Protein AF-A0A920GSG4-F1 (afdb_monomer_lite)

Sequence (125 aa):
MGRVGEVIIRTWQTADKMKKQRGALSEETGDNDNLRARRYIAKYTINPAIAHGISHEVGSVELGKRADLVLWNPAFFGVKPEMVLLGGQLLLLKWVIQMLPFQPLNQFTPDQCLGLLGGLCRSLL

pLDDT: mean 80.56, std 21.48, range [32.91, 97.94]

Foldseek 3Di:
DDDPLQLLVVLVVVLVVCCVPPNADPPDDDPDNVVSVVVSLQVPFQVVCVVVVNNQATRDDDPNHFPFDFADDPVQGSNDTQWTAGSNDTQDHPVVVVVPPPDDPPPDDVVVSCVVVVVPVVPPD

Structure (mmCI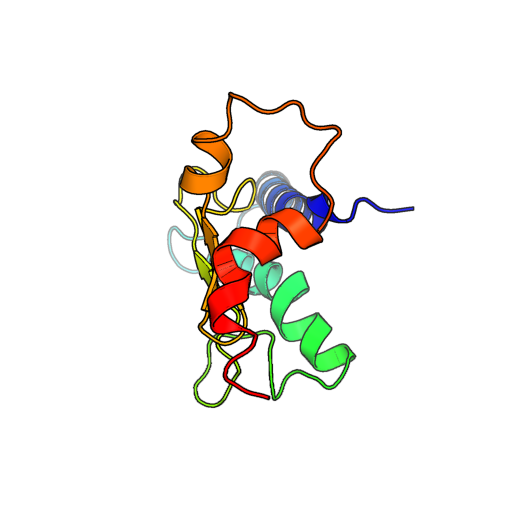F, N/CA/C/O backbone):
data_AF-A0A920GSG4-F1
#
_entry.id   AF-A0A920GSG4-F1
#
loop_
_atom_site.group_PDB
_atom_site.id
_atom_site.type_symbol
_atom_site.label_atom_id
_atom_site.label_alt_id
_atom_site.label_comp_id
_atom_site.label_asym_id
_atom_site.label_entity_id
_atom_site.label_seq_id
_atom_site.pdbx_PDB_ins_code
_atom_site.Cartn_x
_atom_site.Cartn_y
_atom_site.Cartn_z
_atom_site.occupancy
_atom_site.B_iso_or_equiv
_atom_site.auth_seq_id
_atom_site.auth_comp_id
_atom_site.auth_asym_id
_atom_site.auth_atom_id
_atom_site.pdbx_PDB_model_num
ATOM 1 N N . MET A 1 1 ? 3.597 21.229 -5.417 1.00 74.94 1 MET A N 1
ATOM 2 C CA . MET A 1 1 ? 4.510 21.198 -4.250 1.00 74.94 1 MET A CA 1
ATOM 3 C C . MET A 1 1 ? 4.099 20.030 -3.355 1.00 74.94 1 MET A C 1
ATOM 5 O O . MET A 1 1 ? 2.983 20.058 -2.856 1.00 74.94 1 MET A O 1
ATOM 9 N N . GLY A 1 2 ? 4.917 18.980 -3.216 1.00 89.56 2 GLY A N 1
ATOM 10 C CA . GLY A 1 2 ? 4.565 17.755 -2.475 1.00 89.56 2 GLY A CA 1
ATOM 11 C C . GLY A 1 2 ? 5.734 17.219 -1.642 1.00 89.56 2 GLY A C 1
ATOM 12 O O . GLY A 1 2 ? 6.870 17.639 -1.843 1.00 89.56 2 GLY A O 1
ATOM 13 N N . ARG A 1 3 ? 5.454 16.309 -0.699 1.00 91.81 3 ARG A N 1
ATOM 14 C CA . ARG A 1 3 ? 6.461 15.660 0.160 1.00 91.81 3 ARG A CA 1
ATOM 15 C C . ARG A 1 3 ? 6.610 14.188 -0.227 1.00 91.81 3 ARG A C 1
ATOM 17 O O . ARG A 1 3 ? 5.671 13.417 -0.050 1.00 91.81 3 ARG A O 1
ATOM 24 N N . VAL A 1 4 ? 7.785 13.804 -0.734 1.00 87.94 4 VAL A N 1
ATOM 25 C CA . VAL A 1 4 ? 8.048 12.454 -1.277 1.00 87.94 4 VAL A CA 1
ATOM 26 C C . VAL A 1 4 ? 7.884 11.342 -0.232 1.00 87.94 4 VAL A C 1
ATOM 28 O O . VAL A 1 4 ? 7.295 10.307 -0.522 1.00 87.94 4 VAL A O 1
ATOM 31 N N . GLY A 1 5 ? 8.311 11.585 1.010 1.00 88.12 5 GLY A N 1
ATOM 32 C CA . GLY A 1 5 ? 8.229 10.607 2.102 1.00 88.12 5 GLY A CA 1
ATOM 33 C C . GLY A 1 5 ? 6.844 10.455 2.736 1.00 88.12 5 GLY A C 1
ATOM 34 O O . GLY A 1 5 ? 6.686 9.662 3.657 1.00 88.12 5 GLY A O 1
ATOM 35 N N . GLU A 1 6 ? 5.836 11.207 2.281 1.00 93.06 6 GLU A N 1
ATOM 36 C CA . GLU A 1 6 ? 4.520 11.248 2.932 1.00 93.06 6 GLU A CA 1
ATOM 37 C C . GLU A 1 6 ? 3.391 10.603 2.113 1.00 93.06 6 GLU A C 1
ATOM 39 O O . GLU A 1 6 ? 2.235 10.624 2.531 1.00 93.06 6 GLU A O 1
ATOM 44 N N . VAL A 1 7 ? 3.684 10.001 0.959 1.00 94.19 7 VAL A N 1
ATOM 45 C CA . VAL A 1 7 ? 2.639 9.441 0.083 1.00 94.19 7 VAL A CA 1
ATOM 46 C C . VAL A 1 7 ? 1.825 8.356 0.799 1.00 94.19 7 VAL A C 1
ATOM 48 O O . VAL A 1 7 ? 0.592 8.405 0.823 1.00 94.19 7 VAL A O 1
ATOM 51 N N . ILE A 1 8 ? 2.507 7.411 1.450 1.00 95.06 8 ILE A N 1
ATOM 52 C CA . ILE A 1 8 ? 1.864 6.292 2.152 1.00 95.06 8 ILE A CA 1
ATOM 53 C C . ILE A 1 8 ? 1.126 6.797 3.399 1.00 95.06 8 ILE A C 1
ATOM 55 O O . ILE A 1 8 ? -0.066 6.532 3.556 1.00 95.06 8 ILE A O 1
ATOM 59 N N . ILE A 1 9 ? 1.790 7.581 4.256 1.00 95.31 9 ILE A N 1
ATOM 60 C CA . ILE A 1 9 ? 1.185 8.058 5.510 1.00 95.31 9 ILE A CA 1
ATOM 61 C C . ILE A 1 9 ? -0.063 8.913 5.250 1.00 95.31 9 ILE A C 1
ATOM 63 O O . ILE A 1 9 ? -1.088 8.731 5.905 1.00 95.31 9 ILE A O 1
ATOM 67 N N . ARG A 1 10 ? -0.032 9.804 4.248 1.00 96.31 10 ARG A N 1
ATOM 68 C CA . ARG A 1 10 ? -1.173 10.669 3.903 1.00 96.31 10 ARG A CA 1
ATOM 69 C C . ARG A 1 10 ? -2.328 9.880 3.307 1.00 96.31 10 ARG A C 1
ATOM 71 O O . ARG A 1 10 ? -3.485 10.235 3.539 1.00 96.31 10 ARG A O 1
ATOM 78 N N . THR A 1 11 ? -2.033 8.797 2.590 1.00 96.69 11 THR A N 1
ATOM 79 C CA . THR A 1 11 ? -3.056 7.880 2.081 1.00 96.69 11 THR A CA 1
ATOM 80 C C . THR A 1 11 ? -3.857 7.280 3.238 1.00 96.69 11 THR A C 1
ATOM 82 O O . THR A 1 11 ? -5.086 7.380 3.244 1.00 96.69 11 THR A O 1
ATOM 85 N N . TRP A 1 12 ? -3.184 6.751 4.263 1.00 96.88 12 TRP A N 1
ATOM 86 C CA . TRP A 1 12 ? -3.851 6.134 5.416 1.00 96.88 12 TRP A CA 1
ATOM 87 C C . TRP A 1 12 ? -4.508 7.149 6.356 1.00 96.88 12 TRP A C 1
ATOM 89 O O . TRP A 1 12 ? -5.628 6.917 6.805 1.00 96.88 12 TRP A O 1
ATOM 99 N N . GLN A 1 13 ? -3.899 8.320 6.565 1.00 96.31 13 GLN A N 1
ATOM 100 C CA . GLN A 1 13 ? -4.541 9.429 7.289 1.00 96.31 13 GLN A CA 1
ATOM 101 C C . GLN A 1 13 ? -5.844 9.874 6.610 1.00 96.31 13 GLN A C 1
ATOM 103 O O . GLN A 1 13 ? -6.832 10.181 7.276 1.00 96.31 13 GLN A O 1
ATOM 108 N N . THR A 1 14 ? -5.874 9.881 5.275 1.00 97.00 14 THR A N 1
ATOM 109 C CA . THR A 1 14 ? -7.087 10.214 4.521 1.00 97.00 14 THR A CA 1
ATOM 110 C C . THR A 1 14 ? -8.135 9.107 4.635 1.00 97.00 14 THR A C 1
ATOM 112 O O . THR A 1 14 ? -9.317 9.414 4.778 1.00 97.00 14 THR A O 1
ATOM 115 N N . ALA A 1 15 ? -7.730 7.833 4.602 1.00 96.25 15 ALA A N 1
ATOM 116 C CA . ALA A 1 15 ? -8.639 6.704 4.801 1.00 96.25 15 ALA A CA 1
ATOM 117 C C . ALA A 1 15 ? -9.315 6.751 6.184 1.00 96.25 15 ALA A C 1
ATOM 119 O O . ALA A 1 15 ? -10.539 6.635 6.268 1.00 96.25 15 ALA A O 1
ATOM 120 N N . ASP A 1 16 ? -8.536 6.998 7.241 1.00 96.38 16 ASP A N 1
ATOM 121 C CA . ASP A 1 16 ? -9.030 7.150 8.616 1.00 96.38 16 ASP A CA 1
ATOM 122 C C . ASP A 1 16 ? -9.984 8.346 8.750 1.00 96.38 16 ASP A C 1
ATOM 124 O O . ASP A 1 16 ? -11.105 8.205 9.246 1.00 96.38 16 ASP A O 1
ATOM 128 N N . LYS A 1 17 ? -9.599 9.513 8.215 1.00 97.25 17 LYS A N 1
ATOM 129 C CA . LYS A 1 17 ? -10.465 10.701 8.215 1.00 97.25 17 LYS A CA 1
ATOM 130 C C . LYS A 1 17 ? -11.802 10.425 7.526 1.00 97.25 17 LYS A C 1
ATOM 132 O O . LYS A 1 17 ? -12.847 10.818 8.039 1.00 97.25 17 LYS A O 1
ATOM 137 N N . MET A 1 18 ? -11.787 9.746 6.379 1.00 96.50 18 MET A N 1
ATOM 138 C CA . MET A 1 18 ? -13.017 9.412 5.658 1.00 96.50 18 MET A CA 1
ATOM 139 C C . MET A 1 18 ? -13.878 8.404 6.414 1.00 96.50 18 MET A C 1
ATOM 141 O O . MET A 1 18 ? -15.094 8.561 6.404 1.00 96.50 18 MET A O 1
ATOM 145 N N . LYS A 1 19 ? -13.288 7.430 7.120 1.00 94.75 19 LYS A N 1
ATOM 146 C CA . LYS A 1 19 ? -14.045 6.533 8.009 1.00 94.75 19 LYS A CA 1
ATOM 147 C C . LYS A 1 19 ? -14.761 7.319 9.109 1.00 94.75 19 LYS A C 1
ATOM 149 O O . LYS A 1 19 ? -15.955 7.132 9.306 1.00 94.75 19 LYS A O 1
ATOM 154 N N . LYS A 1 20 ? -14.059 8.235 9.782 1.00 95.62 20 LYS A N 1
ATOM 155 C CA . LYS A 1 20 ? -14.622 9.047 10.877 1.00 95.62 20 LYS A CA 1
ATOM 156 C C . LYS A 1 20 ? -15.724 9.999 10.412 1.00 95.62 20 LYS A C 1
ATOM 158 O O . LYS A 1 20 ? -16.679 10.219 11.141 1.00 95.62 20 LYS A O 1
ATOM 163 N N . GLN A 1 21 ? -15.591 10.568 9.212 1.00 96.56 21 GLN A N 1
ATOM 164 C CA . GLN A 1 21 ? -16.547 11.553 8.693 1.00 96.56 21 GLN A CA 1
ATOM 165 C C . GLN A 1 21 ? -17.725 10.938 7.932 1.00 96.56 21 GLN A C 1
ATOM 167 O O . GLN A 1 21 ? -18.808 11.511 7.942 1.00 96.56 21 GLN A O 1
ATOM 172 N N . ARG A 1 22 ? -17.515 9.821 7.226 1.00 93.75 22 ARG A N 1
ATOM 173 C CA . ARG A 1 22 ? -18.522 9.218 6.335 1.00 93.75 22 ARG A CA 1
ATOM 174 C C . ARG A 1 22 ? -19.013 7.846 6.792 1.00 93.75 22 ARG A C 1
ATOM 176 O O . ARG A 1 22 ? -19.902 7.299 6.154 1.00 93.75 22 ARG A O 1
ATOM 183 N N . GLY A 1 23 ? -18.454 7.296 7.867 1.00 92.19 23 GLY A N 1
ATOM 184 C CA . GLY A 1 23 ? -18.781 5.952 8.334 1.00 92.19 23 GLY A CA 1
ATOM 185 C C . GLY A 1 23 ? -18.216 4.853 7.431 1.00 92.19 23 GLY A C 1
ATOM 186 O O . GLY A 1 23 ? -17.325 5.088 6.606 1.00 92.19 23 GLY A O 1
ATOM 187 N N . ALA A 1 24 ? -18.708 3.628 7.627 1.00 91.56 24 ALA A N 1
ATOM 188 C CA . ALA A 1 24 ? -18.382 2.465 6.801 1.00 91.56 24 ALA A CA 1
ATOM 189 C C . ALA A 1 24 ? -18.842 2.661 5.345 1.00 91.56 24 ALA A C 1
ATOM 191 O O . ALA A 1 24 ? -19.792 3.393 5.074 1.00 91.56 24 ALA A O 1
ATOM 192 N N . LEU A 1 25 ? -18.147 2.030 4.393 1.00 91.81 25 LEU A N 1
ATOM 193 C CA . LEU A 1 25 ? -18.627 2.009 3.009 1.00 91.81 25 LEU A CA 1
ATOM 194 C C . LEU A 1 25 ? -19.845 1.082 2.917 1.00 91.81 25 LEU A C 1
ATOM 196 O O . LEU A 1 25 ? -19.898 0.072 3.608 1.00 91.81 25 LEU A O 1
ATOM 200 N N . SER A 1 26 ? -20.791 1.407 2.036 1.00 88.62 26 SER A N 1
ATOM 201 C CA . SER A 1 26 ? -22.040 0.651 1.852 1.00 88.62 26 SER A CA 1
ATOM 202 C C . SER A 1 26 ? -21.838 -0.811 1.450 1.00 88.62 26 SER A C 1
ATOM 204 O O . SER A 1 26 ? -22.700 -1.639 1.707 1.00 88.62 26 SER A O 1
ATOM 206 N N . GLU A 1 27 ? -20.718 -1.113 0.798 1.00 89.62 27 GLU A N 1
ATOM 207 C CA . GLU A 1 27 ? -20.367 -2.452 0.314 1.00 89.62 27 GLU A CA 1
ATOM 208 C C . GLU A 1 27 ? -19.599 -3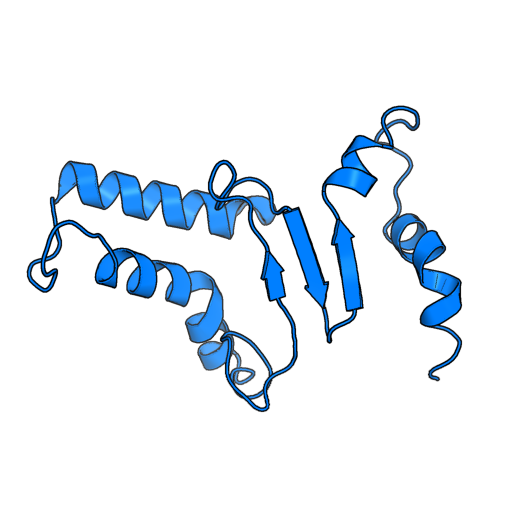.280 1.360 1.00 89.62 27 GLU A C 1
ATOM 210 O O . GLU A 1 27 ? -19.300 -4.445 1.106 1.00 89.62 27 GLU A O 1
ATOM 215 N N . GLU A 1 28 ? -19.243 -2.702 2.515 1.00 88.81 28 GLU A N 1
ATOM 216 C CA . GLU A 1 28 ? -18.495 -3.442 3.536 1.00 88.81 28 GLU A CA 1
ATOM 217 C C . GLU A 1 28 ? -19.360 -4.450 4.277 1.00 88.81 28 GLU A C 1
ATOM 219 O O . GLU A 1 28 ? -20.522 -4.200 4.595 1.00 88.81 28 GLU A O 1
ATOM 224 N N . THR A 1 29 ? -18.754 -5.594 4.590 1.00 86.94 29 THR A N 1
ATOM 225 C CA . THR A 1 29 ? -19.417 -6.700 5.284 1.00 86.94 29 THR A CA 1
ATOM 226 C C . THR A 1 29 ? -18.640 -7.083 6.540 1.00 86.94 29 THR A C 1
ATOM 228 O O . THR A 1 29 ? -17.435 -7.324 6.490 1.00 86.94 29 THR A O 1
ATOM 231 N N . GLY A 1 30 ? -19.336 -7.157 7.677 1.00 86.00 30 GLY A N 1
ATOM 232 C CA . GLY A 1 30 ? -18.744 -7.486 8.979 1.00 86.00 30 GLY A CA 1
ATOM 233 C C . GLY A 1 30 ? -17.992 -6.326 9.644 1.00 86.00 30 GLY A C 1
ATOM 234 O O . GLY A 1 30 ? -18.109 -5.173 9.239 1.00 86.00 30 GLY A O 1
ATOM 235 N N . ASP A 1 31 ? -17.222 -6.644 10.686 1.00 88.50 31 ASP A N 1
ATOM 236 C CA . ASP A 1 31 ? -16.412 -5.677 11.440 1.00 88.50 31 ASP A CA 1
ATOM 237 C C . ASP A 1 31 ? -15.002 -5.549 10.835 1.00 88.50 31 ASP A C 1
ATOM 239 O O . ASP A 1 31 ? -14.007 -6.026 11.381 1.00 88.50 31 ASP A O 1
ATOM 243 N N . ASN A 1 32 ? -14.919 -5.000 9.620 1.00 90.56 32 ASN A N 1
ATOM 244 C CA . ASN A 1 32 ? -13.649 -4.715 8.953 1.00 90.56 32 ASN A CA 1
ATOM 245 C C . ASN A 1 32 ? -13.756 -3.517 7.996 1.00 90.56 32 ASN A C 1
ATOM 247 O O . ASN A 1 32 ? -14.840 -3.040 7.673 1.00 90.56 32 ASN A O 1
ATOM 251 N N . ASP A 1 33 ? -12.599 -3.036 7.539 1.00 93.94 33 ASP A N 1
ATOM 252 C CA . ASP A 1 33 ? -12.484 -1.965 6.544 1.00 93.94 33 ASP A CA 1
ATOM 253 C C . ASP A 1 33 ? -11.731 -2.445 5.288 1.00 93.94 33 ASP A C 1
ATOM 255 O O . ASP A 1 33 ? -10.927 -1.702 4.712 1.00 93.94 33 ASP A O 1
ATOM 259 N N . ASN A 1 34 ? -11.915 -3.709 4.890 1.00 95.12 34 ASN A N 1
ATOM 260 C CA . ASN A 1 34 ? -11.124 -4.350 3.840 1.00 95.12 34 ASN A CA 1
ATOM 261 C C . ASN A 1 34 ? -11.300 -3.704 2.460 1.00 95.12 34 ASN A C 1
ATOM 263 O O . ASN A 1 34 ? -10.305 -3.489 1.760 1.00 95.12 34 ASN A O 1
ATOM 267 N N . LEU A 1 35 ? -12.521 -3.363 2.046 1.00 94.88 35 LEU A N 1
ATOM 268 C CA . LEU A 1 35 ? -12.758 -2.634 0.798 1.00 94.88 35 LEU A CA 1
ATOM 269 C C . LEU A 1 35 ? -12.146 -1.239 0.851 1.00 94.88 35 LEU A C 1
ATOM 271 O O . LEU A 1 35 ? -11.547 -0.804 -0.139 1.00 94.88 35 LEU A O 1
ATOM 275 N N . ARG A 1 36 ? -12.220 -0.540 1.994 1.00 95.06 36 ARG A N 1
ATOM 276 C CA . ARG A 1 36 ? -11.519 0.749 2.133 1.00 95.06 36 ARG A CA 1
ATOM 277 C C . ARG A 1 36 ? -10.008 0.548 2.020 1.00 95.06 36 ARG A C 1
ATOM 279 O O . ARG A 1 36 ? -9.368 1.261 1.250 1.00 95.06 36 ARG A O 1
ATOM 286 N N . ALA A 1 37 ? -9.439 -0.427 2.720 1.00 95.56 37 ALA A N 1
ATOM 287 C CA . ALA A 1 37 ? -8.009 -0.710 2.680 1.00 95.56 37 ALA A CA 1
ATOM 288 C C . ALA A 1 37 ? -7.535 -1.043 1.256 1.00 95.56 37 ALA A C 1
ATOM 290 O O . ALA A 1 37 ? -6.594 -0.416 0.769 1.00 95.56 37 ALA A O 1
ATOM 291 N N . ARG A 1 38 ? -8.242 -1.932 0.544 1.00 95.75 38 ARG A N 1
ATOM 292 C CA . ARG A 1 38 ? -7.970 -2.287 -0.863 1.00 95.75 38 ARG A CA 1
ATOM 293 C C . ARG A 1 38 ? -8.073 -1.082 -1.800 1.00 95.75 38 ARG A C 1
ATOM 295 O O . ARG A 1 38 ? -7.217 -0.885 -2.660 1.00 95.75 38 ARG A O 1
ATOM 302 N N . ARG A 1 39 ? -9.079 -0.224 -1.606 1.00 95.88 39 ARG A N 1
ATOM 303 C CA . ARG A 1 39 ? -9.251 1.002 -2.400 1.00 95.88 39 ARG A CA 1
ATOM 304 C C . ARG A 1 39 ? -8.097 1.985 -2.209 1.00 95.88 39 ARG A C 1
ATOM 306 O O . ARG A 1 39 ? -7.726 2.669 -3.160 1.00 95.88 39 ARG A O 1
ATOM 313 N N . TYR A 1 40 ? -7.570 2.110 -0.992 1.00 97.25 40 TYR A N 1
ATOM 314 C CA . TYR A 1 40 ? -6.515 3.074 -0.676 1.00 97.25 40 TYR A CA 1
ATOM 315 C C . TYR A 1 40 ? -5.112 2.548 -0.992 1.00 97.25 40 TYR A C 1
ATOM 317 O O . TYR A 1 40 ? -4.321 3.317 -1.533 1.00 97.25 40 TYR A O 1
ATOM 325 N N . ILE A 1 41 ? -4.820 1.261 -0.764 1.00 97.06 41 ILE A N 1
ATOM 326 C CA . ILE A 1 41 ? -3.529 0.668 -1.152 1.00 97.06 41 ILE A CA 1
ATOM 327 C C . ILE A 1 41 ? -3.310 0.759 -2.666 1.00 97.06 41 ILE A C 1
ATOM 329 O O . ILE A 1 41 ? -2.245 1.181 -3.108 1.00 97.06 41 ILE A O 1
ATOM 333 N N . ALA A 1 42 ? -4.359 0.520 -3.463 1.00 97.50 42 ALA A N 1
ATOM 334 C CA . ALA A 1 42 ? -4.281 0.598 -4.919 1.00 97.50 42 ALA A CA 1
ATOM 335 C C . ALA A 1 42 ? -3.842 1.979 -5.444 1.00 97.50 42 ALA A C 1
ATOM 337 O O . ALA A 1 42 ? -3.258 2.063 -6.523 1.00 97.50 42 ALA A O 1
ATOM 338 N N . LYS A 1 43 ? -4.077 3.065 -4.687 1.00 97.31 43 LYS A N 1
ATOM 339 C CA . LYS A 1 43 ? -3.740 4.442 -5.098 1.00 97.31 43 LYS A CA 1
ATOM 340 C C . LYS A 1 43 ? -2.242 4.687 -5.241 1.00 97.31 43 LYS A C 1
ATOM 342 O O . LYS A 1 43 ? -1.872 5.569 -6.007 1.00 97.31 43 LYS A O 1
ATOM 347 N N . TYR A 1 44 ? -1.408 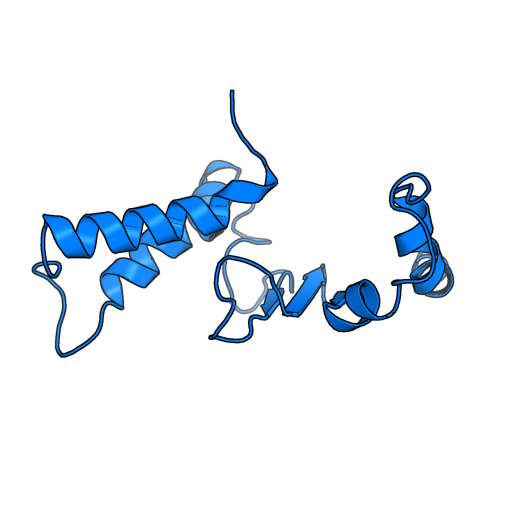3.947 -4.513 1.00 96.12 44 TYR A N 1
ATOM 348 C CA . TYR A 1 44 ? 0.047 4.118 -4.537 1.00 96.12 44 TYR A CA 1
ATOM 349 C C . TYR A 1 44 ? 0.808 2.847 -4.938 1.00 96.12 44 TYR A C 1
ATOM 351 O O . TYR A 1 44 ? 2.034 2.876 -4.968 1.00 96.12 44 TYR A O 1
ATOM 359 N N . THR A 1 45 ? 0.109 1.751 -5.249 1.00 97.50 45 THR A N 1
ATOM 360 C CA . THR A 1 45 ? 0.719 0.501 -5.723 1.00 97.50 45 THR A CA 1
ATOM 361 C C . THR A 1 45 ? 0.359 0.230 -7.186 1.00 97.50 45 THR A C 1
ATOM 363 O O . THR A 1 45 ? 1.095 0.631 -8.086 1.00 97.50 45 THR A O 1
ATOM 366 N N . ILE A 1 46 ? -0.792 -0.392 -7.448 1.00 97.81 46 ILE A N 1
ATOM 367 C CA . ILE A 1 46 ? -1.138 -0.910 -8.775 1.00 97.81 46 ILE A CA 1
ATOM 368 C C . ILE A 1 46 ? -1.628 0.174 -9.739 1.00 97.81 46 ILE A C 1
ATOM 370 O O . ILE A 1 46 ? -1.280 0.131 -10.915 1.00 97.81 46 ILE A O 1
ATOM 374 N N . ASN A 1 47 ? -2.379 1.182 -9.277 1.00 97.94 47 ASN A N 1
ATOM 375 C CA . ASN A 1 47 ? -2.923 2.202 -10.183 1.00 97.94 47 ASN A CA 1
ATOM 376 C C . ASN A 1 47 ? -1.817 3.050 -10.838 1.00 97.94 47 ASN A C 1
ATOM 378 O O . ASN A 1 47 ? -1.878 3.237 -12.053 1.00 97.94 47 ASN A O 1
ATOM 382 N N . PRO A 1 48 ? -0.785 3.523 -10.104 1.00 97.62 48 PRO A N 1
ATOM 383 C CA . PRO A 1 48 ? 0.360 4.171 -10.738 1.00 97.62 48 PRO A CA 1
ATOM 384 C C . PRO A 1 48 ? 1.116 3.236 -11.688 1.00 97.62 48 PRO A C 1
ATOM 386 O O . PRO A 1 48 ? 1.503 3.661 -12.772 1.00 97.62 48 PRO A O 1
ATOM 389 N N . ALA A 1 49 ? 1.289 1.958 -11.329 1.00 97.25 49 ALA A N 1
ATOM 390 C CA . ALA A 1 49 ? 1.980 0.998 -12.189 1.00 97.25 49 ALA A CA 1
ATOM 391 C C . ALA A 1 49 ? 1.244 0.776 -13.522 1.00 97.25 49 ALA A C 1
ATOM 393 O O . ALA A 1 49 ? 1.880 0.729 -14.573 1.00 97.25 49 ALA A O 1
ATOM 394 N N . ILE A 1 50 ? -0.093 0.710 -13.495 1.00 97.94 50 ILE A N 1
ATOM 395 C CA . ILE A 1 50 ? -0.930 0.648 -14.702 1.00 97.94 50 ILE A CA 1
ATOM 396 C C . ILE A 1 50 ? -0.795 1.941 -15.510 1.00 97.94 50 ILE A C 1
ATOM 398 O O . ILE A 1 50 ? -0.553 1.880 -16.712 1.00 97.94 50 ILE A O 1
ATOM 402 N N . ALA A 1 51 ? -0.903 3.105 -14.862 1.00 97.75 51 ALA A N 1
ATOM 403 C CA . ALA A 1 51 ? -0.812 4.401 -15.534 1.00 97.75 51 ALA A CA 1
ATOM 404 C C . ALA A 1 51 ? 0.536 4.613 -16.249 1.00 97.75 51 ALA A C 1
ATOM 406 O O . ALA A 1 51 ? 0.582 5.251 -17.296 1.00 97.75 51 ALA A O 1
ATOM 407 N N . HIS A 1 52 ? 1.619 4.057 -15.701 1.00 97.50 52 HIS A N 1
ATOM 408 C CA . HIS A 1 52 ? 2.959 4.116 -16.286 1.00 97.50 52 HIS A CA 1
ATOM 409 C C . HIS A 1 52 ? 3.303 2.927 -17.200 1.00 97.50 52 HIS A C 1
ATOM 411 O O . HIS A 1 52 ? 4.409 2.884 -17.729 1.00 97.50 52 HIS A O 1
ATOM 417 N N . GLY A 1 53 ? 2.396 1.963 -17.397 1.00 96.94 53 GLY A N 1
ATOM 418 C CA . GLY A 1 53 ? 2.627 0.804 -18.270 1.00 96.94 53 GLY A CA 1
ATOM 419 C C . GLY A 1 53 ? 3.610 -0.239 -17.720 1.00 96.94 53 GLY A C 1
ATOM 420 O O . GLY A 1 53 ? 4.068 -1.096 -18.467 1.00 96.94 53 GLY A O 1
ATOM 421 N N . ILE A 1 54 ? 3.918 -0.200 -16.420 1.00 97.31 54 ILE A N 1
ATOM 422 C CA . ILE A 1 54 ? 4.886 -1.086 -15.741 1.00 97.31 54 ILE A CA 1
ATOM 423 C C . ILE A 1 54 ? 4.212 -2.116 -14.819 1.00 97.31 54 ILE A C 1
ATOM 425 O O . ILE A 1 54 ? 4.873 -2.777 -14.021 1.00 97.31 54 ILE A O 1
ATOM 429 N N . SER A 1 55 ? 2.887 -2.266 -14.908 1.00 96.81 55 SER A N 1
ATOM 430 C CA . SER A 1 55 ? 2.095 -3.170 -14.057 1.00 96.81 55 SER A CA 1
ATOM 431 C C . SER A 1 55 ? 2.383 -4.660 -14.261 1.00 96.81 55 SER A C 1
ATOM 433 O O . SER A 1 55 ? 1.989 -5.470 -13.417 1.00 96.81 55 SER A O 1
ATOM 435 N N . HIS A 1 56 ? 3.041 -5.017 -15.367 1.00 95.88 56 HIS A N 1
ATOM 436 C CA . HIS A 1 56 ? 3.523 -6.369 -15.640 1.00 95.88 56 HIS A CA 1
ATOM 437 C C . HIS A 1 56 ? 4.762 -6.721 -14.802 1.00 95.88 56 HIS A C 1
ATOM 439 O O . HIS A 1 56 ? 4.941 -7.884 -14.470 1.00 95.88 56 HIS A O 1
ATOM 445 N N . GLU A 1 57 ? 5.553 -5.725 -14.391 1.00 95.44 57 GLU A N 1
ATOM 446 C CA . GLU A 1 57 ? 6.749 -5.915 -13.562 1.00 95.44 57 GLU A CA 1
ATOM 447 C C . GLU A 1 57 ? 6.480 -5.665 -12.074 1.00 95.44 57 GLU A C 1
ATOM 449 O O . GLU A 1 57 ? 6.966 -6.406 -11.223 1.00 95.44 57 GLU A O 1
ATOM 454 N N . VAL A 1 58 ? 5.733 -4.605 -11.732 1.00 96.19 58 VAL A N 1
ATOM 455 C CA . VAL A 1 58 ? 5.603 -4.107 -10.348 1.00 96.19 58 VAL A CA 1
ATOM 456 C C . VAL A 1 58 ? 4.181 -3.650 -10.006 1.00 96.19 58 VAL A C 1
ATOM 458 O O . VAL A 1 58 ? 3.313 -3.510 -10.865 1.00 96.19 58 VAL A O 1
ATOM 461 N N . GLY A 1 59 ? 3.940 -3.367 -8.723 1.00 93.62 59 GLY A N 1
ATOM 462 C CA . GLY A 1 59 ? 2.726 -2.688 -8.250 1.00 93.62 59 GLY A CA 1
ATOM 463 C C . GLY A 1 59 ? 1.687 -3.589 -7.579 1.00 93.62 59 GLY A C 1
ATOM 464 O O . GLY A 1 59 ? 0.755 -3.073 -6.966 1.00 93.62 59 GLY A O 1
ATOM 465 N N . SER A 1 60 ? 1.846 -4.912 -7.618 1.00 96.56 60 SER A N 1
ATOM 466 C CA . SER A 1 60 ? 1.052 -5.848 -6.813 1.00 96.56 60 SER A CA 1
ATOM 467 C C . SER A 1 60 ? 1.847 -7.106 -6.463 1.00 96.56 60 SER A C 1
ATOM 469 O O . SER A 1 60 ? 2.896 -7.370 -7.046 1.00 96.56 60 SER A O 1
ATOM 471 N N . VAL A 1 61 ? 1.355 -7.859 -5.476 1.00 96.62 61 VAL A N 1
ATOM 472 C CA . VAL A 1 61 ? 1.953 -9.127 -5.037 1.00 96.62 61 VAL A CA 1
ATOM 473 C C . VAL A 1 61 ? 1.278 -10.264 -5.804 1.00 96.62 61 VAL A C 1
ATOM 475 O O . VAL A 1 61 ? 0.272 -10.811 -5.361 1.00 96.62 61 VAL A O 1
ATOM 478 N N . GLU A 1 62 ? 1.808 -10.568 -6.987 1.00 95.81 62 GLU A N 1
ATOM 479 C CA . GLU A 1 62 ? 1.312 -11.593 -7.914 1.00 95.81 62 GLU A CA 1
ATOM 480 C C . GLU A 1 62 ? 2.483 -12.419 -8.463 1.00 95.81 62 GLU A C 1
ATOM 482 O O . GLU A 1 62 ? 3.620 -11.945 -8.519 1.00 95.81 62 GLU A O 1
ATOM 487 N N . LEU A 1 63 ? 2.212 -13.661 -8.876 1.00 95.25 63 LEU A N 1
ATOM 488 C CA . LEU A 1 63 ? 3.224 -14.515 -9.501 1.00 95.25 63 LEU A CA 1
ATOM 489 C C . LEU A 1 63 ? 3.706 -13.902 -10.822 1.00 95.25 63 LEU A C 1
ATOM 491 O O . LEU A 1 63 ? 2.916 -13.352 -11.584 1.00 95.25 63 LEU A O 1
ATOM 495 N N . GLY A 1 64 ? 5.006 -14.028 -11.091 1.00 93.94 64 GLY A N 1
ATOM 496 C CA . GLY A 1 64 ? 5.637 -13.495 -12.302 1.00 93.94 64 GLY A CA 1
ATOM 497 C C . GLY A 1 64 ? 6.049 -12.021 -12.223 1.00 93.94 64 GLY A C 1
ATOM 498 O O . GLY A 1 64 ? 6.716 -11.557 -13.139 1.00 93.94 64 GLY A O 1
ATOM 499 N N . LYS A 1 65 ? 5.718 -11.303 -11.139 1.00 95.56 65 LYS A N 1
ATOM 500 C CA . LYS A 1 65 ? 6.173 -9.921 -10.903 1.00 95.56 65 LYS A CA 1
ATOM 501 C C . LYS A 1 65 ? 7.475 -9.872 -10.112 1.00 95.56 65 LYS A C 1
ATOM 503 O O . LYS A 1 65 ? 7.807 -10.798 -9.367 1.00 95.56 65 LYS A O 1
ATOM 508 N N . ARG A 1 66 ? 8.199 -8.759 -10.234 1.00 94.00 66 ARG A N 1
ATOM 509 C CA . ARG A 1 66 ? 9.426 -8.506 -9.478 1.00 94.00 66 ARG A CA 1
ATOM 510 C C . ARG A 1 66 ? 9.131 -8.442 -7.978 1.00 94.00 66 ARG A C 1
ATOM 512 O O . ARG A 1 66 ? 8.147 -7.845 -7.543 1.00 94.00 66 ARG A O 1
ATOM 519 N N . ALA A 1 67 ? 10.019 -9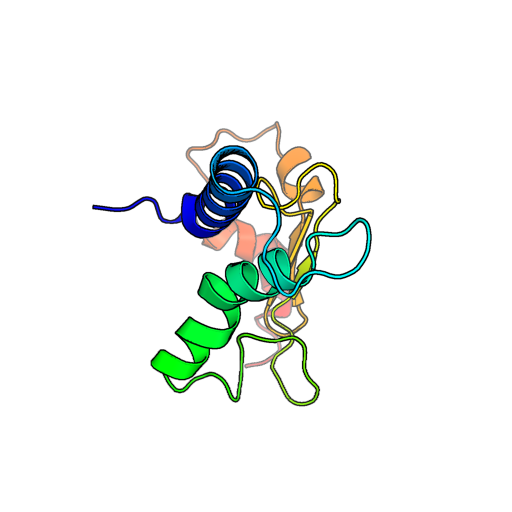.032 -7.178 1.00 94.75 67 ALA A N 1
ATOM 520 C CA . ALA A 1 67 ? 9.908 -9.078 -5.721 1.00 94.75 67 ALA A CA 1
ATOM 521 C C . ALA A 1 67 ? 10.311 -7.745 -5.055 1.00 94.75 67 ALA A C 1
ATOM 523 O O . ALA A 1 67 ? 11.294 -7.672 -4.313 1.00 94.75 67 ALA A O 1
ATOM 524 N N . ASP A 1 68 ? 9.528 -6.699 -5.321 1.00 94.56 68 ASP A N 1
ATOM 525 C CA . ASP A 1 68 ? 9.623 -5.390 -4.675 1.00 94.56 68 ASP A CA 1
ATOM 526 C C . ASP A 1 68 ? 8.607 -5.324 -3.530 1.00 94.56 68 ASP A C 1
ATOM 528 O O . ASP A 1 68 ? 7.436 -4.985 -3.720 1.00 94.56 68 ASP A O 1
ATOM 532 N N . LEU A 1 69 ? 9.039 -5.714 -2.332 1.00 94.69 69 LEU A N 1
ATOM 533 C CA . LEU A 1 69 ? 8.155 -5.944 -1.191 1.00 94.69 69 LEU A CA 1
ATOM 534 C C . LEU A 1 69 ? 8.537 -5.052 -0.016 1.00 94.69 69 LEU A C 1
ATOM 536 O O . LEU A 1 69 ? 9.709 -4.840 0.280 1.00 94.69 69 LEU A O 1
ATOM 540 N N . VAL A 1 70 ? 7.530 -4.572 0.709 1.00 94.00 70 VAL A N 1
ATOM 541 C CA . VAL A 1 70 ? 7.733 -3.820 1.948 1.00 94.00 70 VAL A CA 1
ATOM 542 C C . VAL A 1 70 ? 7.031 -4.545 3.079 1.00 94.00 70 VAL A C 1
ATOM 544 O O . VAL A 1 70 ? 5.821 -4.768 3.027 1.00 94.00 70 VAL A O 1
ATOM 547 N N . LEU A 1 71 ? 7.791 -4.881 4.113 1.00 93.06 71 LEU A N 1
ATOM 548 C CA . LEU A 1 71 ? 7.286 -5.527 5.312 1.00 93.06 71 LEU A CA 1
ATOM 549 C C . LEU A 1 71 ? 7.136 -4.505 6.429 1.00 93.06 71 LEU A C 1
ATOM 551 O O . LEU A 1 71 ? 7.977 -3.622 6.639 1.00 93.06 71 LEU A O 1
ATOM 555 N N . TRP A 1 72 ? 6.031 -4.643 7.147 1.00 91.81 72 TRP A N 1
ATOM 556 C CA . TRP A 1 72 ? 5.605 -3.715 8.175 1.00 91.81 72 TRP A CA 1
ATOM 557 C C . TRP A 1 72 ? 5.286 -4.479 9.447 1.00 91.81 72 TRP A C 1
ATOM 559 O O . TRP A 1 72 ? 4.533 -5.450 9.420 1.00 91.81 72 TRP A O 1
ATOM 569 N N . ASN A 1 73 ? 5.763 -3.958 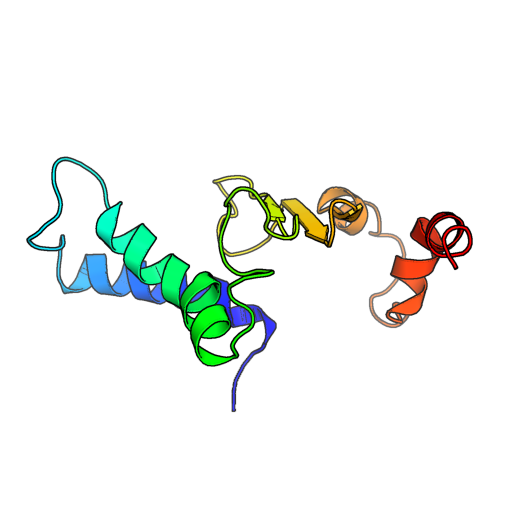10.571 1.00 90.94 73 ASN A N 1
ATOM 570 C CA . ASN A 1 73 ? 5.142 -4.251 11.848 1.00 90.94 73 ASN A CA 1
ATOM 571 C C . ASN A 1 73 ? 3.780 -3.526 11.893 1.00 90.94 73 ASN A C 1
ATOM 573 O O . ASN A 1 73 ? 3.757 -2.313 11.642 1.00 90.94 73 ASN A O 1
ATOM 577 N N . PRO A 1 74 ? 2.666 -4.207 12.229 1.00 92.19 74 PRO A N 1
ATOM 578 C CA . PRO A 1 74 ? 1.337 -3.596 12.276 1.00 92.19 74 PRO A CA 1
ATOM 579 C C . PRO A 1 74 ? 1.267 -2.298 13.092 1.00 92.19 74 PRO A C 1
ATOM 581 O O . PRO A 1 74 ? 0.592 -1.357 12.681 1.00 92.19 74 PRO A O 1
ATOM 584 N N . ALA A 1 75 ? 2.028 -2.192 14.187 1.00 89.81 75 ALA A N 1
ATOM 585 C CA . ALA A 1 75 ? 2.061 -0.994 15.031 1.00 89.81 75 ALA A CA 1
ATOM 586 C C . ALA A 1 75 ? 2.644 0.250 14.328 1.00 89.81 75 ALA A C 1
ATOM 588 O O . ALA A 1 75 ? 2.384 1.375 14.745 1.00 89.81 75 ALA A O 1
ATOM 589 N N . PHE A 1 76 ? 3.433 0.063 13.265 1.00 87.44 76 PHE A N 1
ATOM 590 C CA . PHE A 1 76 ? 4.092 1.137 12.510 1.00 87.44 76 PHE A CA 1
ATOM 591 C C . PHE A 1 76 ? 3.625 1.222 11.051 1.00 87.44 76 PHE A C 1
ATOM 593 O O . PHE A 1 76 ? 4.270 1.889 10.231 1.00 87.44 76 PHE A O 1
ATOM 600 N N . PHE A 1 77 ? 2.521 0.551 10.716 1.00 91.25 77 PHE A N 1
ATOM 601 C CA . PHE A 1 77 ? 2.005 0.495 9.356 1.00 91.25 77 PHE A CA 1
ATOM 602 C C . PHE A 1 77 ? 1.754 1.896 8.784 1.00 91.25 77 PHE A C 1
ATOM 604 O O . PHE A 1 77 ? 1.110 2.746 9.397 1.00 91.25 77 PHE A O 1
ATOM 611 N N . GLY A 1 78 ? 2.308 2.149 7.599 1.00 85.50 78 GLY A N 1
ATOM 612 C CA . GLY A 1 78 ? 2.176 3.420 6.893 1.00 85.50 78 GLY A CA 1
ATOM 613 C C . GLY A 1 78 ? 3.016 4.579 7.440 1.00 85.50 78 GLY A C 1
ATOM 614 O O . GLY A 1 78 ? 2.991 5.650 6.839 1.00 85.50 78 GLY A O 1
ATOM 615 N N . VAL A 1 79 ? 3.779 4.378 8.523 1.00 88.00 79 VAL A N 1
ATOM 616 C CA . VAL A 1 79 ? 4.681 5.391 9.103 1.00 88.00 79 VAL A CA 1
ATOM 617 C C . VAL A 1 79 ? 6.145 5.036 8.857 1.00 88.00 79 VAL A C 1
ATOM 619 O O . VAL A 1 79 ? 6.860 5.799 8.213 1.00 88.00 79 VAL A O 1
ATOM 622 N N . LYS A 1 80 ? 6.600 3.878 9.356 1.00 84.75 80 LYS A N 1
ATOM 623 C CA . LYS A 1 80 ? 7.988 3.418 9.200 1.00 84.75 80 LYS A CA 1
ATOM 624 C C . LYS A 1 80 ? 8.034 1.916 8.884 1.00 84.75 80 LYS A C 1
ATOM 626 O O . LYS A 1 80 ? 7.624 1.131 9.742 1.00 84.75 80 LYS A O 1
ATOM 631 N N . PRO A 1 81 ? 8.546 1.508 7.708 1.00 87.69 81 PRO A N 1
ATOM 632 C CA . PRO A 1 81 ? 8.645 0.097 7.357 1.00 87.69 81 PRO A CA 1
ATOM 633 C C . PRO A 1 81 ? 9.686 -0.613 8.220 1.00 87.69 81 PRO A C 1
ATOM 635 O O . PRO A 1 81 ? 10.624 0.004 8.732 1.00 87.69 81 PRO A O 1
ATOM 638 N N . GLU A 1 82 ? 9.505 -1.920 8.389 1.00 88.38 82 GLU A N 1
ATOM 639 C CA . GLU A 1 82 ? 10.475 -2.777 9.067 1.00 88.38 82 GLU A CA 1
ATOM 640 C C . GLU A 1 82 ? 11.559 -3.247 8.102 1.00 88.38 82 GLU A C 1
ATOM 642 O O . GLU A 1 82 ? 12.738 -3.214 8.448 1.00 88.38 82 GLU A O 1
ATOM 647 N N . MET A 1 83 ? 11.168 -3.622 6.885 1.00 88.81 83 MET A N 1
ATOM 648 C CA . MET A 1 83 ? 12.083 -4.121 5.869 1.00 88.81 83 MET A CA 1
ATOM 649 C C . MET A 1 83 ? 11.602 -3.747 4.464 1.00 88.81 83 MET A C 1
ATOM 651 O O . MET A 1 83 ? 10.400 -3.745 4.201 1.00 88.81 83 MET A O 1
ATOM 655 N N . VAL A 1 84 ? 12.536 -3.436 3.564 1.00 89.56 84 VAL A N 1
ATOM 656 C CA . VAL A 1 84 ? 12.275 -3.188 2.139 1.00 89.56 84 VAL A CA 1
ATOM 657 C C . VAL A 1 84 ? 13.137 -4.137 1.317 1.00 89.56 84 VAL A C 1
ATOM 659 O O . VAL A 1 84 ? 14.361 -4.148 1.460 1.00 89.56 84 VAL A O 1
ATOM 662 N N . LEU A 1 85 ? 12.480 -4.912 0.463 1.00 90.94 85 LEU A N 1
ATOM 663 C CA . LEU A 1 85 ? 13.077 -5.792 -0.526 1.00 90.94 85 LEU A CA 1
ATOM 664 C C . LEU A 1 85 ? 12.917 -5.156 -1.908 1.00 90.94 85 LEU A C 1
ATOM 666 O O . LEU A 1 85 ? 11.821 -4.713 -2.253 1.00 90.94 85 LEU A O 1
ATOM 670 N N . LEU A 1 86 ? 13.991 -5.125 -2.691 1.00 89.88 86 LEU A N 1
ATOM 671 C CA . LEU A 1 86 ? 13.979 -4.678 -4.083 1.00 89.88 86 LEU A CA 1
ATOM 672 C C . LEU A 1 86 ? 14.587 -5.786 -4.942 1.00 89.88 86 LEU A C 1
ATOM 674 O O . LEU A 1 86 ? 15.711 -6.214 -4.683 1.00 89.88 86 LEU A O 1
ATOM 678 N N . GLY A 1 87 ? 13.842 -6.293 -5.926 1.00 89.56 87 GLY A N 1
ATOM 679 C CA . GLY A 1 87 ? 14.295 -7.419 -6.748 1.00 89.56 87 GLY A CA 1
ATOM 680 C C . GLY A 1 87 ? 14.661 -8.671 -5.938 1.00 89.56 87 GLY A C 1
ATOM 681 O O . GLY A 1 87 ? 15.556 -9.412 -6.328 1.00 89.56 87 GLY A O 1
ATOM 682 N N . GLY A 1 88 ? 14.016 -8.887 -4.785 1.00 86.00 88 GLY A N 1
ATOM 683 C CA . GLY A 1 88 ? 14.316 -10.000 -3.876 1.00 86.00 88 GLY A CA 1
ATOM 684 C C . GLY A 1 88 ? 15.536 -9.794 -2.969 1.00 86.00 88 GLY A C 1
ATOM 685 O O . GLY A 1 88 ? 15.813 -10.650 -2.132 1.00 86.00 88 GLY A O 1
ATOM 686 N N . GLN A 1 89 ? 16.240 -8.666 -3.078 1.00 89.50 89 GLN A N 1
ATOM 687 C CA . GLN A 1 89 ? 17.381 -8.333 -2.225 1.00 89.50 89 GLN A CA 1
ATOM 688 C C . GLN A 1 89 ? 16.983 -7.378 -1.101 1.00 89.50 89 GLN A C 1
ATOM 690 O O . GLN A 1 89 ? 16.140 -6.498 -1.278 1.00 89.50 89 GLN A O 1
ATOM 695 N N . LEU A 1 90 ? 17.619 -7.531 0.060 1.00 86.50 90 LEU A N 1
ATOM 696 C CA . LEU A 1 90 ? 17.418 -6.651 1.206 1.00 86.50 90 LEU A CA 1
ATOM 697 C C . LEU A 1 90 ? 18.034 -5.272 0.950 1.00 86.50 90 LEU A C 1
ATOM 699 O O . LEU A 1 90 ? 19.253 -5.149 0.887 1.00 86.50 90 LEU A O 1
ATOM 703 N N . LEU A 1 91 ? 17.197 -4.237 0.859 1.00 83.31 91 LEU A N 1
ATOM 704 C CA . LEU A 1 91 ? 17.640 -2.855 0.644 1.00 83.31 91 LEU A CA 1
ATOM 705 C C . LEU A 1 91 ? 17.654 -2.035 1.939 1.00 83.31 91 LEU A C 1
ATOM 707 O O . LEU A 1 91 ? 18.553 -1.231 2.166 1.00 83.31 91 LEU A O 1
ATOM 711 N N . LEU A 1 92 ? 16.643 -2.214 2.791 1.00 75.75 92 LEU A N 1
ATOM 712 C CA . LEU A 1 92 ? 16.511 -1.474 4.044 1.00 75.75 92 LEU A CA 1
ATOM 713 C C . LEU A 1 92 ? 16.006 -2.397 5.141 1.00 75.75 92 LEU A C 1
ATOM 715 O O . LEU A 1 92 ? 15.031 -3.117 4.943 1.00 75.75 92 LEU A O 1
ATOM 719 N N . LEU A 1 93 ? 16.628 -2.313 6.316 1.00 78.06 93 LEU A N 1
ATOM 720 C CA . LEU A 1 93 ? 16.174 -2.976 7.533 1.00 78.06 93 LEU A CA 1
ATOM 721 C C . LEU A 1 93 ? 16.132 -1.950 8.671 1.00 78.06 93 LEU A C 1
ATOM 723 O O . LEU A 1 93 ? 17.127 -1.287 8.968 1.00 78.06 93 LEU A O 1
ATOM 727 N N . LYS A 1 94 ? 14.976 -1.813 9.326 1.00 71.56 94 LYS A N 1
ATOM 728 C CA . LYS A 1 94 ? 14.725 -0.833 10.397 1.00 71.56 94 LYS A CA 1
ATOM 729 C C . LYS A 1 94 ? 15.761 -0.912 11.520 1.00 71.56 94 LYS A C 1
ATOM 731 O O . LYS A 1 94 ? 16.169 0.133 12.028 1.00 71.56 94 LYS A O 1
ATOM 736 N N . TRP A 1 95 ? 16.192 -2.123 11.866 1.00 57.09 95 TRP A N 1
ATOM 737 C CA . TRP A 1 95 ? 17.200 -2.378 12.895 1.00 57.09 95 TRP A CA 1
ATOM 738 C C . TRP A 1 95 ? 18.595 -1.884 12.504 1.00 57.09 95 TRP A C 1
ATOM 740 O O . TRP A 1 95 ? 19.280 -1.319 13.348 1.00 57.09 95 TRP A O 1
ATOM 750 N N . VAL A 1 96 ? 18.976 -1.975 11.224 1.00 56.53 96 VAL A N 1
ATOM 751 C CA . VAL A 1 96 ? 20.261 -1.447 10.729 1.00 56.53 96 VAL A CA 1
ATOM 752 C C . VAL A 1 96 ? 20.316 0.072 10.896 1.00 56.53 96 VAL A C 1
ATOM 754 O O . VAL A 1 96 ? 21.319 0.604 11.349 1.00 56.53 96 VAL A O 1
ATOM 757 N N . ILE A 1 97 ? 19.208 0.775 10.644 1.00 53.75 97 ILE A N 1
ATOM 758 C CA . ILE A 1 97 ? 19.130 2.235 10.831 1.00 53.75 97 ILE A CA 1
ATOM 759 C C . ILE A 1 97 ? 19.166 2.625 12.318 1.00 53.75 97 ILE A C 1
ATOM 761 O O . ILE A 1 97 ? 19.730 3.656 12.672 1.00 53.75 97 ILE A O 1
ATOM 765 N N . GLN A 1 98 ? 18.568 1.825 13.206 1.00 52.22 98 GLN A N 1
ATOM 766 C CA . GLN A 1 98 ? 18.571 2.097 14.651 1.00 52.22 98 GLN A CA 1
ATOM 767 C C . GLN A 1 98 ? 19.879 1.714 15.356 1.00 52.22 98 GLN A C 1
ATOM 769 O O . GLN A 1 98 ? 20.152 2.276 16.411 1.00 52.22 98 GLN A O 1
ATOM 774 N N . MET A 1 99 ? 20.685 0.814 14.780 1.00 45.56 99 MET A N 1
ATOM 775 C CA . MET A 1 99 ? 22.036 0.462 15.247 1.00 45.56 99 MET A CA 1
ATOM 776 C C . MET A 1 99 ? 23.134 1.415 14.744 1.00 45.56 99 MET A C 1
ATOM 778 O O . MET A 1 99 ? 24.294 1.253 15.111 1.00 45.56 99 MET A O 1
ATOM 782 N N . LEU A 1 100 ? 22.775 2.465 13.995 1.00 50.34 100 LEU A N 1
ATOM 783 C CA . LEU A 1 100 ? 23.666 3.566 13.616 1.00 50.34 100 LEU A CA 1
ATOM 784 C C . LEU A 1 100 ? 23.579 4.814 14.536 1.00 50.34 100 LEU A C 1
ATOM 786 O O . LEU A 1 100 ? 23.773 5.919 14.028 1.00 50.34 100 LEU A O 1
ATOM 790 N N . PRO A 1 101 ? 23.335 4.754 15.869 1.00 43.34 101 PRO A N 1
ATOM 791 C CA . PRO A 1 101 ? 23.295 5.966 16.685 1.00 43.34 101 PRO A CA 1
ATOM 792 C C . PRO A 1 101 ? 24.699 6.558 16.939 1.00 43.34 101 PRO A C 1
ATOM 794 O O . PRO A 1 101 ? 24.850 7.391 17.825 1.00 43.34 101 PRO A O 1
ATOM 797 N N . PHE A 1 102 ? 25.727 6.159 16.176 1.00 48.62 102 PHE A N 1
ATOM 798 C CA . PHE A 1 102 ? 27.103 6.644 16.322 1.00 48.62 102 PHE A CA 1
ATOM 799 C C . PHE A 1 102 ? 27.677 7.346 15.080 1.00 48.62 102 PHE A C 1
ATOM 801 O O . PHE A 1 102 ? 28.894 7.487 14.974 1.00 48.62 102 PHE A O 1
ATOM 808 N N . GLN A 1 103 ? 26.849 7.799 14.131 1.00 42.75 103 GLN A N 1
ATOM 809 C CA . GLN A 1 103 ? 27.310 8.667 13.036 1.00 42.75 103 GLN A CA 1
ATOM 810 C C . GLN A 1 103 ? 26.297 9.800 12.771 1.00 42.75 103 GLN A C 1
ATOM 812 O O . GLN A 1 103 ? 25.102 9.528 12.631 1.00 42.75 103 GLN A O 1
ATOM 817 N N . PRO A 1 104 ? 26.731 11.075 12.722 1.00 38.41 104 PRO A N 1
ATOM 818 C CA . PRO A 1 104 ? 25.840 12.208 12.490 1.00 38.41 104 PRO A CA 1
ATOM 819 C C . PRO A 1 104 ? 25.240 12.189 11.074 1.00 38.41 104 PRO A C 1
ATOM 821 O O . PRO A 1 104 ? 25.908 11.859 10.098 1.00 38.41 104 PRO A O 1
ATOM 824 N N . LEU A 1 105 ? 23.977 12.620 10.970 1.00 45.25 105 LEU A N 1
ATOM 825 C CA . LEU A 1 105 ? 23.110 12.595 9.776 1.00 45.25 105 LEU A CA 1
ATOM 826 C C . LEU A 1 105 ? 23.641 13.314 8.513 1.00 45.25 105 LEU A C 1
ATOM 828 O O . LEU A 1 105 ? 22.995 13.247 7.473 1.00 45.25 105 LEU A O 1
ATOM 832 N N . ASN A 1 106 ? 24.798 13.977 8.574 1.00 42.88 106 ASN A N 1
ATOM 833 C CA . ASN A 1 106 ? 25.351 14.781 7.480 1.00 42.88 106 ASN A CA 1
ATOM 834 C C . ASN A 1 106 ? 26.382 14.044 6.601 1.00 42.88 106 ASN A C 1
ATOM 836 O O . ASN A 1 106 ? 27.008 14.686 5.762 1.00 42.88 106 ASN A O 1
ATOM 840 N N . GLN A 1 107 ? 26.583 12.730 6.771 1.00 41.59 107 GLN A N 1
ATOM 841 C CA . GLN A 1 107 ? 27.588 11.973 5.999 1.00 41.59 107 GLN A CA 1
ATOM 842 C C . GLN A 1 107 ? 27.057 10.787 5.186 1.00 41.59 107 GLN A C 1
ATOM 844 O O . GLN A 1 107 ? 27.840 10.142 4.497 1.00 41.59 107 GLN A O 1
ATOM 849 N N . PHE A 1 108 ? 25.749 10.526 5.177 1.00 47.94 108 PHE A N 1
ATOM 850 C CA . PHE A 1 108 ? 25.209 9.443 4.356 1.00 47.94 108 PHE A CA 1
ATOM 851 C C . PHE A 1 108 ? 24.946 9.925 2.927 1.00 47.94 108 PHE A C 1
ATOM 853 O O . PHE A 1 108 ? 23.859 10.405 2.603 1.00 47.94 108 PHE A O 1
ATOM 860 N N . THR A 1 109 ? 25.942 9.784 2.051 1.00 41.28 109 THR A N 1
ATOM 861 C CA . THR A 1 109 ? 25.673 9.702 0.611 1.00 41.28 109 THR A CA 1
ATOM 862 C C . THR A 1 109 ? 24.977 8.364 0.316 1.00 41.28 109 THR A C 1
ATOM 864 O O . THR A 1 109 ? 25.202 7.388 1.041 1.00 41.28 109 THR A O 1
ATOM 867 N N . PRO A 1 110 ? 24.133 8.267 -0.731 1.00 44.81 110 PRO A N 1
ATOM 868 C CA . PRO A 1 110 ? 23.502 7.005 -1.147 1.00 44.81 110 PRO A CA 1
ATOM 869 C C . PRO A 1 110 ? 24.492 5.829 -1.276 1.00 44.81 110 PRO A C 1
ATOM 871 O O . PRO A 1 110 ? 24.124 4.673 -1.064 1.00 44.81 110 PRO A O 1
ATOM 874 N N . ASP A 1 111 ? 25.764 6.137 -1.532 1.00 40.78 111 ASP A N 1
ATOM 875 C CA . ASP A 1 111 ? 26.869 5.188 -1.660 1.00 40.78 111 ASP A CA 1
ATOM 876 C C . ASP A 1 111 ? 27.234 4.458 -0.355 1.00 40.78 111 ASP A C 1
ATOM 878 O O . ASP A 1 111 ? 27.743 3.340 -0.403 1.00 40.78 111 ASP A O 1
ATOM 882 N N . GLN A 1 112 ? 26.953 5.022 0.826 1.00 43.41 112 GLN A N 1
ATOM 883 C CA . GLN A 1 112 ? 27.299 4.372 2.100 1.00 43.41 112 GLN A CA 1
ATOM 884 C C . GLN A 1 112 ? 26.355 3.214 2.461 1.00 43.41 112 GLN A C 1
ATOM 886 O O . GLN A 1 112 ? 26.803 2.220 3.032 1.00 43.41 112 GLN A O 1
ATOM 891 N N . CYS A 1 113 ? 25.082 3.273 2.055 1.00 44.19 113 CYS A N 1
ATOM 892 C CA . CYS A 1 113 ? 24.181 2.114 2.133 1.00 44.19 113 CYS A CA 1
ATOM 893 C C . CYS A 1 113 ? 24.576 1.030 1.117 1.00 44.19 113 CYS A C 1
ATOM 895 O O . CYS A 1 113 ? 24.491 -0.163 1.409 1.00 44.19 113 CYS A O 1
ATOM 897 N N . LEU A 1 114 ? 25.076 1.446 -0.051 1.00 46.31 114 LEU A N 1
ATOM 898 C CA . LEU A 1 114 ? 25.657 0.558 -1.055 1.00 46.31 114 LEU A CA 1
ATOM 899 C C . LEU A 1 114 ? 26.986 -0.057 -0.603 1.00 46.31 114 LEU A C 1
ATOM 901 O O . LEU A 1 114 ? 27.306 -1.134 -1.074 1.00 46.31 114 LEU A O 1
ATOM 905 N N . GLY A 1 115 ? 27.745 0.542 0.318 1.00 42.44 115 GLY A N 1
ATOM 906 C CA . GLY A 1 115 ? 29.016 -0.011 0.809 1.00 42.44 115 GLY A CA 1
ATOM 907 C C . GLY A 1 115 ? 28.874 -1.330 1.581 1.00 42.44 115 GLY A C 1
ATOM 908 O O . GLY A 1 115 ? 29.689 -2.232 1.405 1.00 42.44 115 GLY A O 1
ATOM 909 N N . LEU A 1 116 ? 27.801 -1.489 2.366 1.00 46.94 116 LEU A N 1
ATOM 910 C CA . LEU A 1 116 ? 27.492 -2.738 3.085 1.00 46.94 116 LEU A CA 1
ATOM 911 C C . LEU A 1 116 ? 26.916 -3.837 2.167 1.00 46.94 116 LEU A C 1
ATOM 913 O O . LEU A 1 116 ? 27.008 -5.016 2.494 1.00 46.94 116 LEU A O 1
ATOM 917 N N . LEU A 1 117 ? 26.379 -3.461 1.001 1.00 47.25 117 LEU A N 1
ATOM 918 C CA . LEU A 1 117 ? 25.881 -4.366 -0.051 1.00 47.25 117 LEU A CA 1
ATOM 919 C C . LEU A 1 117 ? 26.846 -4.489 -1.251 1.00 47.25 117 LEU A C 1
ATOM 921 O O . LEU A 1 117 ? 26.636 -5.295 -2.158 1.00 47.25 117 LEU A O 1
ATOM 925 N N . GLY A 1 118 ? 27.925 -3.706 -1.272 1.00 39.16 118 GLY A N 1
ATOM 926 C CA . GLY A 1 118 ? 28.753 -3.443 -2.453 1.00 39.16 118 GLY A CA 1
ATOM 927 C C . GLY A 1 118 ? 29.643 -4.608 -2.865 1.00 39.16 118 GLY A C 1
ATOM 928 O O . GLY A 1 118 ? 30.156 -4.617 -3.983 1.00 39.16 118 GLY A 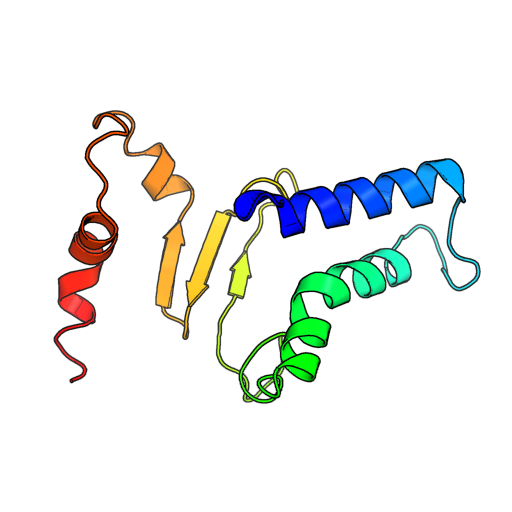O 1
ATOM 929 N N . GLY A 1 119 ? 29.789 -5.609 -1.994 1.00 41.78 119 GLY A N 1
ATOM 930 C CA . GLY A 1 119 ? 30.397 -6.892 -2.341 1.00 41.78 119 GLY A CA 1
ATOM 931 C C . GLY A 1 119 ? 29.501 -7.776 -3.217 1.00 41.78 119 GLY A C 1
ATOM 932 O O . GLY A 1 119 ? 30.020 -8.596 -3.963 1.00 41.78 119 GLY A O 1
ATOM 933 N N . LEU A 1 120 ? 28.176 -7.592 -3.175 1.00 42.78 120 LEU A N 1
ATOM 934 C CA . LEU A 1 120 ? 27.206 -8.431 -3.893 1.00 42.78 120 LEU A CA 1
ATOM 935 C C . LEU A 1 120 ? 26.765 -7.839 -5.239 1.00 42.78 120 LEU A C 1
ATOM 937 O O . LEU A 1 120 ? 26.535 -8.590 -6.179 1.00 42.78 120 LEU A O 1
ATOM 941 N N . CYS A 1 121 ? 26.716 -6.511 -5.387 1.00 39.56 121 CYS A N 1
ATOM 942 C CA . CYS A 1 121 ? 26.378 -5.886 -6.679 1.00 39.56 121 CYS A CA 1
ATOM 943 C C . CYS A 1 121 ? 27.501 -5.956 -7.728 1.00 39.56 121 CYS A C 1
ATOM 945 O O . CYS A 1 121 ? 27.243 -5.710 -8.902 1.00 39.56 121 CYS A O 1
ATOM 947 N N . ARG A 1 122 ? 28.744 -6.271 -7.337 1.00 35.44 122 ARG A N 1
ATOM 948 C CA . ARG A 1 122 ? 29.889 -6.342 -8.263 1.00 35.44 122 ARG A CA 1
ATOM 949 C C . ARG A 1 122 ? 30.146 -7.735 -8.851 1.00 35.44 122 ARG A C 1
ATOM 951 O O . ARG A 1 122 ? 31.045 -7.857 -9.669 1.00 35.44 122 ARG A O 1
ATOM 958 N N . SER A 1 123 ? 29.398 -8.764 -8.443 1.00 32.91 123 SER A N 1
ATOM 959 C CA . SER A 1 123 ? 29.579 -10.145 -8.924 1.00 32.91 123 SER A CA 1
ATOM 960 C C . SER A 1 123 ? 28.528 -10.611 -9.942 1.00 32.91 123 SER A C 1
ATOM 962 O O . SER A 1 123 ? 28.554 -11.774 -10.338 1.00 32.91 123 SER A O 1
ATOM 964 N N . LEU A 1 124 ? 27.609 -9.734 -10.368 1.00 41.03 124 LEU A N 1
ATOM 965 C CA . LEU A 1 124 ? 26.537 -10.049 -11.330 1.00 41.03 124 LEU A CA 1
ATOM 966 C C . LEU A 1 124 ? 26.446 -9.054 -12.511 1.00 41.03 124 LEU A C 1
ATOM 968 O O . LEU A 1 124 ? 25.388 -8.907 -13.122 1.00 41.03 124 LEU A O 1
ATOM 972 N N . LEU A 1 125 ? 27.569 -8.415 -12.849 1.00 37.53 125 LEU A N 1
ATOM 973 C CA . LEU A 1 125 ? 27.881 -7.829 -14.161 1.00 37.53 125 LEU A CA 1
ATOM 974 C C . LEU A 1 125 ? 29.267 -8.328 -14.575 1.00 37.53 125 LEU A C 1
ATOM 976 O O . LEU A 1 125 ? 29.456 -8.570 -15.785 1.00 37.53 125 LEU A O 1
#

Radius of gyration: 17.98 Å; chains: 1; bounding box: 52×36×35 Å

Secondary structure (DSSP, 8-state):
---GGGHHHHHHHHHHHHHHHH-S-TT--SS--HHHHHHHHTTTTHHHHHHTT-TTTSSS--TTS---EEE--GGGTTTS-SEEEETTEEEEEHHHHHT-TTS-TT---HHHHHHHHTTTTTS--